Protein AF-J8EZ47-F1 (afdb_monomer_lite)

pLDDT: mean 77.16, std 6.88, range [48.88, 86.06]

Sequence (67 aa):
MDKIIHDFNSLENMEYRKKLLAELKLILHIEDWGIVHGLVKKYGKRKMNEEELKLLIQSVLDHFELN

Structure (mmCIF, N/CA/C/O backbone):
data_AF-J8EZ47-F1
#
_entry.id   AF-J8EZ47-F1
#
loop_
_atom_site.group_PDB
_atom_site.id
_atom_site.type_symbol
_atom_site.label_atom_id
_atom_site.label_alt_id
_atom_site.label_comp_id
_atom_site.label_asym_id
_atom_site.label_entity_id
_atom_site.label_seq_id
_atom_site.pdbx_PDB_ins_code
_atom_site.Cartn_x
_atom_site.Cartn_y
_atom_site.Cartn_z
_atom_site.occupancy
_atom_site.B_iso_or_equiv
_atom_site.auth_seq_id
_atom_site.auth_comp_id
_atom_site.auth_asym_id
_atom_site.auth_atom_id
_atom_site.pdbx_PDB_model_num
ATOM 1 N N . MET A 1 1 ? 9.767 8.647 5.119 1.00 64.31 1 MET A N 1
ATOM 2 C CA . MET A 1 1 ? 9.193 8.111 3.869 1.00 64.31 1 MET A CA 1
ATOM 3 C C . MET A 1 1 ? 10.280 7.978 2.824 1.00 64.31 1 MET A C 1
ATOM 5 O O . MET A 1 1 ? 10.578 6.852 2.463 1.00 64.31 1 MET A O 1
ATOM 9 N N . ASP A 1 2 ? 10.965 9.070 2.485 1.00 67.94 2 ASP A N 1
ATOM 10 C CA . ASP A 1 2 ? 12.067 9.097 1.511 1.00 67.94 2 ASP A CA 1
ATOM 11 C C . ASP A 1 2 ? 13.096 7.970 1.638 1.00 67.94 2 ASP A C 1
ATOM 13 O O . ASP A 1 2 ? 13.301 7.214 0.699 1.00 67.94 2 ASP A O 1
ATOM 17 N N . LYS A 1 3 ? 13.666 7.776 2.834 1.00 75.69 3 LYS A N 1
ATOM 18 C CA . LYS A 1 3 ? 14.663 6.722 3.067 1.00 75.69 3 LYS A CA 1
ATOM 19 C C . LYS A 1 3 ? 14.128 5.308 2.798 1.00 75.69 3 LYS A C 1
ATOM 21 O O . LYS A 1 3 ? 14.826 4.499 2.213 1.00 75.69 3 LYS A O 1
ATOM 26 N N . ILE A 1 4 ? 12.883 5.029 3.192 1.00 74.88 4 ILE A N 1
ATOM 27 C CA . ILE A 1 4 ? 12.257 3.712 2.992 1.00 74.88 4 ILE A CA 1
ATOM 28 C C . ILE A 1 4 ? 12.014 3.471 1.501 1.00 74.88 4 ILE A C 1
ATOM 30 O O . ILE A 1 4 ? 12.255 2.372 1.016 1.00 74.88 4 ILE A O 1
ATOM 34 N N . ILE A 1 5 ? 11.566 4.498 0.772 1.00 71.69 5 ILE A N 1
ATOM 35 C CA . ILE A 1 5 ? 11.324 4.401 -0.671 1.00 71.69 5 ILE A CA 1
ATOM 36 C C . ILE A 1 5 ? 12.647 4.257 -1.429 1.00 71.69 5 ILE A C 1
ATOM 38 O O . ILE A 1 5 ? 12.745 3.440 -2.338 1.00 71.69 5 ILE A O 1
ATOM 42 N N . HIS A 1 6 ? 13.682 4.992 -1.026 1.00 74.50 6 HIS A N 1
ATOM 43 C CA . HIS A 1 6 ? 15.018 4.872 -1.597 1.00 74.50 6 HIS A CA 1
ATOM 44 C C . HIS A 1 6 ? 15.616 3.476 -1.364 1.00 74.50 6 HIS A C 1
ATOM 46 O O . HIS A 1 6 ? 16.099 2.851 -2.307 1.00 74.50 6 HIS A O 1
ATOM 52 N N . ASP A 1 7 ? 15.543 2.957 -0.133 1.00 78.12 7 ASP A N 1
ATOM 53 C CA . ASP A 1 7 ? 16.005 1.603 0.187 1.00 78.12 7 ASP A CA 1
ATOM 54 C C . ASP A 1 7 ? 15.216 0.553 -0.609 1.00 78.12 7 ASP A C 1
ATOM 56 O O . ASP A 1 7 ? 15.813 -0.339 -1.204 1.00 78.12 7 ASP A O 1
ATOM 60 N N . PHE A 1 8 ? 13.893 0.703 -0.720 1.00 75.62 8 PHE A N 1
ATOM 61 C CA . PHE A 1 8 ? 13.062 -0.168 -1.554 1.00 75.62 8 PHE A CA 1
ATOM 62 C C . PHE A 1 8 ? 13.461 -0.108 -3.035 1.00 75.62 8 PHE A C 1
ATOM 64 O O . PHE A 1 8 ? 13.618 -1.134 -3.686 1.00 75.62 8 PHE A O 1
ATOM 71 N N . ASN A 1 9 ? 13.693 1.085 -3.580 1.00 71.56 9 ASN A N 1
ATOM 72 C CA . ASN A 1 9 ? 14.079 1.249 -4.979 1.00 71.56 9 ASN A CA 1
ATOM 73 C C . ASN A 1 9 ? 15.466 0.670 -5.292 1.00 71.56 9 ASN A C 1
ATOM 75 O O . ASN A 1 9 ? 15.693 0.240 -6.425 1.00 71.56 9 ASN A O 1
ATOM 79 N N . SER A 1 10 ? 16.367 0.675 -4.309 1.00 74.94 10 SER A N 1
ATOM 80 C CA . SER A 1 10 ? 17.736 0.168 -4.426 1.00 74.94 10 SER A CA 1
ATOM 81 C C . SER A 1 10 ? 17.827 -1.350 -4.232 1.00 74.94 10 SER A C 1
ATOM 83 O O . SER A 1 10 ? 18.612 -2.016 -4.905 1.00 74.94 10 SER A O 1
ATOM 85 N N . LEU A 1 11 ? 17.023 -1.905 -3.322 1.00 77.88 11 LEU A N 1
ATOM 86 C CA . LEU A 1 11 ? 17.074 -3.322 -2.954 1.00 77.88 11 LEU A CA 1
ATOM 87 C C . LEU A 1 11 ? 16.158 -4.194 -3.812 1.00 77.88 11 LEU A C 1
ATOM 89 O O . LEU A 1 11 ? 16.466 -5.364 -4.036 1.00 77.88 11 LEU A O 1
ATOM 93 N N . GLU A 1 12 ? 15.040 -3.643 -4.286 1.00 78.88 12 GLU A N 1
ATOM 94 C CA . GLU A 1 12 ? 13.980 -4.442 -4.882 1.00 78.88 12 GLU A CA 1
ATOM 95 C C . GLU A 1 12 ? 14.093 -4.557 -6.403 1.00 78.88 12 GLU A C 1
ATOM 97 O O . GLU A 1 12 ? 14.419 -3.604 -7.118 1.00 78.88 12 GLU A O 1
ATOM 102 N N . ASN A 1 13 ? 13.779 -5.746 -6.922 1.00 84.06 13 ASN A N 1
ATOM 103 C CA . ASN A 1 13 ? 13.856 -6.015 -8.354 1.00 84.06 13 ASN A CA 1
ATOM 104 C C . ASN A 1 13 ? 12.904 -5.098 -9.146 1.00 84.06 13 ASN A C 1
ATOM 106 O O . ASN A 1 13 ? 11.736 -4.914 -8.793 1.00 84.06 13 ASN A O 1
ATOM 110 N N . MET A 1 14 ? 13.392 -4.573 -10.272 1.00 81.44 14 MET A N 1
ATOM 111 C CA . MET A 1 14 ? 12.638 -3.688 -11.159 1.00 81.44 14 MET A CA 1
ATOM 112 C C . MET A 1 14 ? 11.303 -4.291 -11.639 1.00 81.44 14 MET A C 1
ATOM 114 O O . MET A 1 14 ? 10.325 -3.557 -11.783 1.00 81.44 14 MET A O 1
ATOM 118 N N . GLU A 1 15 ? 11.222 -5.603 -11.868 1.00 80.62 15 GLU A N 1
ATOM 119 C CA . GLU A 1 15 ? 9.971 -6.272 -12.251 1.00 80.62 15 GLU A CA 1
ATOM 120 C C . GLU A 1 15 ? 8.939 -6.260 -11.119 1.00 80.62 15 GLU A C 1
ATOM 122 O O . GLU A 1 15 ? 7.769 -5.960 -11.362 1.00 80.62 15 GLU A O 1
ATOM 127 N N . TYR A 1 16 ? 9.362 -6.508 -9.876 1.00 82.50 16 TYR A N 1
ATOM 128 C CA . TYR A 1 16 ? 8.471 -6.428 -8.713 1.00 82.50 16 TYR A CA 1
ATOM 129 C C . TYR A 1 16 ? 8.016 -4.994 -8.453 1.00 82.50 16 TYR A C 1
ATOM 131 O O . TYR A 1 16 ? 6.843 -4.767 -8.160 1.00 82.50 16 TYR A O 1
ATOM 139 N N . ARG A 1 17 ? 8.902 -4.019 -8.665 1.00 82.06 17 ARG A N 1
ATOM 140 C CA . ARG A 1 17 ? 8.575 -2.591 -8.593 1.00 82.06 17 ARG A CA 1
ATOM 141 C C . ARG A 1 17 ? 7.512 -2.187 -9.622 1.00 82.06 17 ARG A C 1
ATOM 143 O O . ARG A 1 17 ? 6.533 -1.537 -9.264 1.00 82.06 17 ARG A O 1
ATOM 150 N N . LYS A 1 18 ? 7.646 -2.620 -10.881 1.00 82.00 18 LYS A N 1
ATOM 151 C CA . LYS A 1 18 ? 6.644 -2.369 -11.938 1.00 82.00 18 LYS A CA 1
ATOM 152 C C . LYS A 1 18 ? 5.300 -3.037 -11.641 1.00 82.00 18 LYS A C 1
ATOM 154 O O . LYS A 1 18 ? 4.257 -2.436 -11.894 1.00 82.00 18 LYS A O 1
ATOM 159 N N . LYS A 1 19 ? 5.319 -4.257 -11.095 1.00 86.06 19 LYS A N 1
ATOM 160 C CA . LYS A 1 19 ? 4.102 -4.966 -10.673 1.00 86.06 19 LYS A CA 1
ATOM 161 C C . LYS A 1 19 ? 3.379 -4.217 -9.560 1.00 86.06 19 LYS A C 1
ATOM 163 O O . LYS A 1 19 ? 2.200 -3.91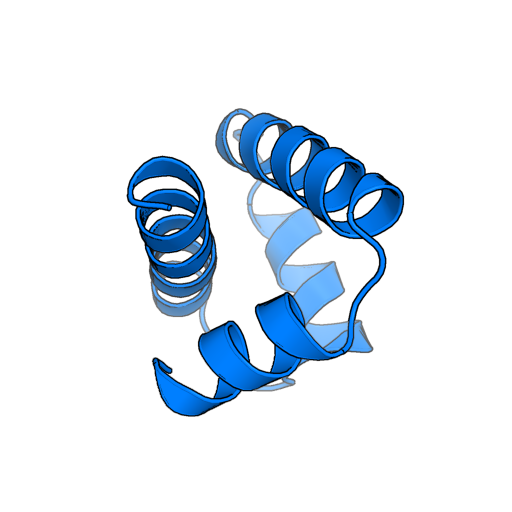8 -9.713 1.00 86.06 19 LYS A O 1
ATOM 168 N N . LEU A 1 20 ? 4.115 -3.830 -8.517 1.00 84.06 20 LEU A N 1
ATOM 169 C CA . LEU A 1 20 ? 3.576 -3.050 -7.408 1.00 84.06 20 LEU A CA 1
ATOM 170 C C . LEU A 1 20 ? 2.965 -1.735 -7.906 1.00 84.06 20 LEU A C 1
ATOM 172 O O . LEU A 1 20 ? 1.868 -1.377 -7.494 1.00 84.06 20 LEU A O 1
ATOM 176 N N . LEU A 1 21 ? 3.630 -1.043 -8.834 1.00 83.00 21 LEU A N 1
ATOM 177 C CA . LEU A 1 21 ? 3.109 0.189 -9.422 1.00 83.00 21 LEU A CA 1
ATOM 178 C C . LEU A 1 21 ? 1.758 -0.023 -10.122 1.00 83.00 21 LEU A C 1
ATOM 180 O O . LEU A 1 21 ? 0.827 0.757 -9.926 1.00 83.00 21 LEU A O 1
ATOM 184 N N . ALA A 1 22 ? 1.644 -1.082 -10.926 1.00 84.62 22 ALA A N 1
ATOM 185 C CA . ALA A 1 22 ? 0.404 -1.419 -11.616 1.00 84.62 22 ALA A CA 1
ATOM 186 C C . ALA A 1 22 ? -0.720 -1.768 -10.626 1.00 84.62 22 ALA A C 1
ATOM 188 O O . ALA A 1 22 ? -1.842 -1.287 -10.775 1.00 84.62 22 ALA A O 1
ATOM 189 N N . GLU A 1 23 ? -0.413 -2.548 -9.588 1.00 85.56 23 GLU A N 1
ATOM 190 C CA . GLU A 1 23 ? -1.372 -2.913 -8.541 1.00 85.56 23 GLU A CA 1
ATOM 191 C C . GLU A 1 23 ? -1.836 -1.690 -7.737 1.00 85.56 23 GLU A C 1
ATOM 193 O O . GLU A 1 23 ? -3.031 -1.539 -7.497 1.00 85.56 23 GLU A O 1
ATOM 198 N N . LEU A 1 24 ? -0.933 -0.770 -7.384 1.00 84.50 24 LEU A N 1
ATOM 199 C CA . LEU A 1 24 ? -1.280 0.468 -6.677 1.00 84.50 24 LEU A CA 1
ATOM 200 C C . LEU A 1 24 ? -2.162 1.395 -7.524 1.00 84.50 24 LEU A C 1
ATOM 202 O O . LEU A 1 24 ? -3.121 1.963 -6.999 1.00 84.50 24 LEU A O 1
ATOM 206 N N . LYS A 1 25 ? -1.890 1.511 -8.832 1.00 83.31 25 LYS A N 1
ATOM 207 C CA . LYS A 1 25 ? -2.757 2.261 -9.757 1.00 83.31 25 LYS A CA 1
ATOM 208 C C . LYS A 1 25 ? -4.154 1.644 -9.820 1.00 83.31 25 LYS A C 1
ATOM 210 O O . LYS A 1 25 ? -5.134 2.373 -9.732 1.00 83.31 25 LYS A O 1
ATOM 215 N N . LEU A 1 26 ? -4.259 0.316 -9.891 1.00 83.94 26 LEU A N 1
ATOM 216 C CA . LEU A 1 26 ? -5.553 -0.374 -9.852 1.00 83.94 26 LEU A CA 1
ATOM 217 C C . LEU A 1 26 ? -6.291 -0.137 -8.531 1.00 83.94 26 LEU A C 1
ATOM 219 O O . LEU A 1 26 ? -7.486 0.133 -8.555 1.00 83.94 26 LEU A O 1
ATOM 223 N N . ILE A 1 27 ? -5.584 -0.178 -7.399 1.00 82.25 27 ILE A N 1
ATOM 224 C CA . ILE A 1 27 ? -6.156 0.070 -6.070 1.00 82.25 27 ILE A CA 1
ATOM 225 C C . ILE A 1 27 ? -6.737 1.486 -5.955 1.00 82.25 27 ILE A C 1
ATOM 227 O O . ILE A 1 27 ? -7.797 1.643 -5.355 1.00 82.25 27 ILE A O 1
ATOM 231 N N . LEU A 1 28 ? -6.115 2.500 -6.568 1.00 78.31 28 LEU A N 1
ATOM 232 C CA . LEU A 1 28 ? -6.680 3.856 -6.602 1.00 78.31 28 LEU A CA 1
ATOM 233 C C . LEU A 1 28 ? -8.020 3.946 -7.347 1.00 78.31 28 LEU A C 1
ATOM 235 O O . LEU A 1 28 ? -8.819 4.828 -7.042 1.00 78.31 28 LEU A O 1
ATOM 239 N N . HIS A 1 29 ? -8.268 3.056 -8.309 1.00 80.88 29 HIS A N 1
ATOM 240 C CA . HIS A 1 29 ? -9.532 2.999 -9.046 1.00 80.88 29 HIS A CA 1
ATOM 241 C C . HIS A 1 29 ? -10.627 2.204 -8.316 1.00 80.88 29 HIS A C 1
ATOM 243 O O . HIS A 1 29 ? -11.769 2.194 -8.773 1.00 80.88 29 HIS A O 1
ATOM 249 N N . ILE A 1 30 ? -10.310 1.541 -7.200 1.00 78.38 30 ILE A N 1
ATOM 250 C CA . ILE A 1 30 ? -11.299 0.814 -6.402 1.00 78.38 30 ILE A CA 1
ATOM 251 C C . ILE A 1 30 ? -12.080 1.824 -5.552 1.00 78.38 30 ILE A C 1
ATOM 253 O O . ILE A 1 30 ? -11.512 2.541 -4.730 1.00 78.38 30 ILE A O 1
ATOM 257 N N . GLU A 1 31 ? -13.401 1.865 -5.729 1.00 69.00 31 GLU A N 1
ATOM 258 C CA . GLU A 1 31 ? -14.290 2.715 -4.922 1.00 69.00 31 GLU A CA 1
ATOM 259 C C . GLU A 1 31 ? -14.449 2.183 -3.483 1.00 69.00 31 GLU A C 1
ATOM 261 O O . GLU A 1 31 ? -14.618 2.962 -2.544 1.00 69.00 31 GLU A O 1
ATOM 266 N N . ASP A 1 32 ? -14.323 0.865 -3.288 1.00 76.69 32 ASP A N 1
ATOM 267 C CA . ASP A 1 32 ? -14.387 0.209 -1.976 1.00 76.69 32 ASP A CA 1
ATOM 268 C C . ASP A 1 32 ? -13.013 0.159 -1.279 1.00 76.69 32 ASP A C 1
ATOM 270 O O . ASP A 1 32 ? -12.259 -0.820 -1.330 1.00 76.69 32 ASP A O 1
ATOM 274 N N . TRP A 1 33 ? -12.689 1.250 -0.588 1.00 79.12 33 TRP A N 1
ATOM 275 C CA . TRP A 1 33 ? -11.475 1.374 0.221 1.00 79.12 33 TRP A CA 1
ATOM 276 C C . TRP A 1 33 ? -11.478 0.504 1.485 1.00 79.12 33 TRP A C 1
ATOM 278 O O . TRP A 1 33 ? -10.415 0.279 2.073 1.00 79.12 33 TRP A O 1
ATOM 288 N N . GLY A 1 34 ? -12.630 -0.050 1.879 1.00 78.38 34 GLY A N 1
ATOM 289 C CA . GLY A 1 34 ? -12.763 -0.904 3.058 1.00 78.38 34 GLY A CA 1
ATOM 290 C C . GLY A 1 34 ? -11.960 -2.199 2.936 1.00 78.38 34 GLY A C 1
ATOM 291 O O . GLY A 1 34 ? -11.321 -2.632 3.901 1.00 78.38 34 GLY A O 1
ATOM 292 N N . ILE A 1 35 ? -11.911 -2.785 1.736 1.00 79.19 35 ILE A N 1
ATOM 293 C CA . ILE A 1 35 ? -11.109 -3.988 1.455 1.00 79.19 35 ILE A CA 1
ATOM 294 C C . ILE A 1 35 ? -9.609 -3.680 1.558 1.00 79.19 35 ILE A C 1
ATOM 296 O O . ILE A 1 35 ? -8.857 -4.414 2.209 1.00 79.19 35 ILE A O 1
ATOM 300 N N . VAL A 1 36 ? -9.175 -2.571 0.957 1.00 77.88 36 VAL A N 1
ATOM 301 C CA . VAL A 1 36 ? -7.771 -2.129 0.954 1.00 77.88 36 VAL A CA 1
ATOM 302 C C . VAL A 1 36 ? -7.317 -1.810 2.381 1.00 77.88 36 VAL A C 1
ATOM 304 O O . VAL A 1 36 ? -6.261 -2.265 2.829 1.00 77.88 36 VAL A O 1
ATOM 307 N N . HIS A 1 37 ? -8.158 -1.104 3.138 1.00 78.69 37 HIS A N 1
ATOM 308 C CA . HIS A 1 37 ? -7.926 -0.795 4.546 1.00 78.69 37 HIS A CA 1
ATOM 309 C C . HIS A 1 37 ? -7.831 -2.060 5.402 1.00 78.69 37 HIS A C 1
ATOM 311 O O . HIS A 1 37 ? -6.904 -2.200 6.205 1.00 78.69 37 HIS A O 1
ATOM 317 N N . GLY A 1 38 ? -8.726 -3.026 5.181 1.00 78.75 38 GLY A N 1
ATOM 318 C CA . GLY A 1 38 ? -8.712 -4.321 5.856 1.00 78.75 38 GLY A CA 1
ATOM 319 C C . GLY A 1 38 ? -7.416 -5.103 5.625 1.00 78.75 38 GLY A C 1
ATOM 320 O O . GLY A 1 38 ? -6.842 -5.641 6.578 1.00 78.75 38 GLY A O 1
ATOM 321 N N . LEU A 1 39 ? -6.910 -5.118 4.389 1.00 76.38 39 LEU A N 1
ATOM 322 C CA . LEU A 1 39 ? -5.638 -5.761 4.044 1.00 76.38 39 LEU A CA 1
ATOM 323 C C . LEU A 1 39 ? -4.450 -5.078 4.726 1.00 76.38 39 LEU A C 1
ATOM 325 O O . LEU A 1 39 ? -3.635 -5.748 5.366 1.00 76.38 39 LEU A O 1
ATOM 329 N N . VAL A 1 40 ? -4.376 -3.750 4.665 1.00 76.81 40 VAL A N 1
ATOM 330 C CA . VAL A 1 40 ? -3.284 -2.985 5.288 1.00 76.81 40 VAL A CA 1
ATOM 331 C C . VAL A 1 40 ? -3.310 -3.124 6.805 1.00 76.81 40 VAL A C 1
ATOM 333 O O . VAL A 1 40 ? -2.261 -3.297 7.429 1.00 76.81 40 VAL A O 1
ATOM 336 N N . LYS A 1 41 ? -4.494 -3.138 7.419 1.00 75.25 41 LYS A N 1
ATOM 337 C CA . LYS A 1 41 ? -4.646 -3.371 8.858 1.00 75.25 41 LYS A CA 1
ATOM 338 C C . LYS A 1 41 ? -4.213 -4.783 9.262 1.00 75.25 41 LYS A C 1
ATOM 340 O O . LYS A 1 41 ? -3.644 -4.957 10.344 1.00 75.25 41 LYS A O 1
ATOM 345 N N . LYS A 1 42 ? -4.477 -5.777 8.407 1.00 75.56 42 LYS A N 1
ATOM 346 C CA . LYS A 1 42 ? -4.149 -7.190 8.639 1.00 75.56 42 LYS A CA 1
ATOM 347 C C . LYS A 1 42 ? -2.656 -7.486 8.478 1.00 75.56 42 LYS A C 1
ATOM 349 O O . LYS A 1 42 ? -2.118 -8.222 9.302 1.00 75.56 42 LYS A O 1
ATOM 354 N N . TYR A 1 43 ? -2.005 -6.916 7.463 1.00 71.81 43 TYR A N 1
ATOM 355 C CA . TYR A 1 43 ? -0.641 -7.297 7.066 1.00 71.81 43 TYR A CA 1
ATOM 356 C C . TYR A 1 43 ? 0.422 -6.204 7.251 1.00 71.81 43 TYR A C 1
ATOM 358 O O . TYR A 1 43 ? 1.595 -6.535 7.372 1.00 71.81 43 TYR A O 1
ATOM 366 N N . GLY A 1 44 ? 0.043 -4.923 7.289 1.00 68.94 44 GLY A N 1
ATOM 367 C CA . GLY A 1 44 ? 0.987 -3.800 7.318 1.00 68.94 44 GLY A CA 1
ATOM 368 C C . GLY A 1 44 ? 1.024 -3.054 8.652 1.00 68.94 44 GLY A C 1
ATOM 369 O O . GLY A 1 44 ? 2.041 -3.039 9.344 1.00 68.94 44 GLY A O 1
ATOM 370 N N . LYS A 1 45 ? -0.079 -2.394 9.025 1.00 66.44 45 LYS A N 1
ATOM 371 C CA . LYS A 1 45 ? -0.114 -1.480 10.179 1.00 66.44 45 LYS A CA 1
ATOM 372 C C . LYS A 1 45 ? -1.505 -1.437 10.825 1.00 66.44 45 LYS A C 1
ATOM 374 O O . LYS A 1 45 ? -2.444 -0.854 10.296 1.00 66.44 45 LYS A O 1
ATOM 379 N N . ARG A 1 46 ? -1.627 -1.993 12.038 1.00 61.44 46 ARG A N 1
ATOM 380 C CA . ARG A 1 46 ? -2.909 -2.165 12.765 1.00 61.44 46 ARG A CA 1
ATOM 381 C C . ARG A 1 46 ? -3.687 -0.873 13.088 1.00 61.44 46 ARG A C 1
ATOM 383 O O . ARG A 1 46 ? -4.867 -0.971 13.417 1.00 61.44 46 ARG A O 1
ATOM 390 N N . LYS A 1 47 ? -3.046 0.304 13.048 1.00 73.44 47 LYS A N 1
ATOM 391 C CA . LYS A 1 47 ? -3.624 1.609 13.446 1.00 73.44 47 LYS A CA 1
ATOM 392 C C . LYS A 1 47 ? -3.676 2.657 12.326 1.00 73.44 47 LYS A C 1
ATOM 394 O O . LYS A 1 47 ? -3.933 3.815 12.618 1.00 73.44 47 LYS A O 1
ATOM 399 N N . MET A 1 48 ? -3.401 2.280 11.081 1.00 75.75 48 MET A N 1
ATOM 400 C CA . MET A 1 48 ? -3.449 3.228 9.966 1.00 75.75 48 MET A CA 1
ATOM 401 C C . MET A 1 48 ? -4.902 3.529 9.613 1.00 75.75 48 MET A C 1
ATOM 403 O O . MET A 1 48 ? -5.693 2.589 9.504 1.00 75.75 48 MET A O 1
ATOM 407 N N . ASN A 1 49 ? -5.273 4.800 9.489 1.00 80.81 49 ASN A N 1
ATOM 408 C CA . ASN A 1 49 ? -6.610 5.179 9.025 1.00 80.81 49 ASN A CA 1
ATOM 409 C C . ASN A 1 49 ? -6.663 5.219 7.480 1.00 80.81 49 ASN A C 1
ATOM 411 O O . ASN A 1 49 ? -5.642 5.059 6.810 1.00 80.81 49 ASN A O 1
ATOM 415 N N . GLU A 1 50 ? -7.862 5.348 6.908 1.00 79.81 50 GLU A N 1
ATOM 416 C CA . GLU A 1 50 ? -8.049 5.305 5.451 1.00 79.81 50 GLU A CA 1
ATOM 417 C C . GLU A 1 50 ? -7.388 6.493 4.730 1.00 79.81 50 GLU A C 1
ATOM 419 O O . GLU A 1 50 ? -6.783 6.309 3.677 1.00 79.81 50 GLU A O 1
ATOM 424 N N . GLU A 1 51 ? -7.443 7.695 5.305 1.00 82.38 51 GLU A N 1
ATOM 425 C CA . GLU A 1 51 ? -6.822 8.895 4.727 1.00 82.38 51 GLU A CA 1
ATOM 426 C C . GLU A 1 51 ? -5.295 8.791 4.700 1.00 82.38 51 GLU A C 1
ATOM 428 O O . GLU A 1 51 ? -4.668 9.050 3.675 1.00 82.38 51 GLU A O 1
ATOM 433 N N . GLU A 1 52 ? -4.685 8.331 5.792 1.00 81.81 52 GLU A N 1
ATOM 434 C CA . GLU A 1 52 ? -3.254 8.043 5.857 1.00 81.81 52 GLU A CA 1
ATOM 435 C C . GLU A 1 52 ? -2.859 6.980 4.829 1.00 81.81 52 GLU A C 1
ATOM 437 O O . GLU A 1 52 ? -1.775 7.056 4.250 1.00 81.81 52 GLU A O 1
ATOM 442 N N . LEU A 1 53 ? -3.718 5.983 4.595 1.00 82.94 53 LEU A N 1
ATOM 44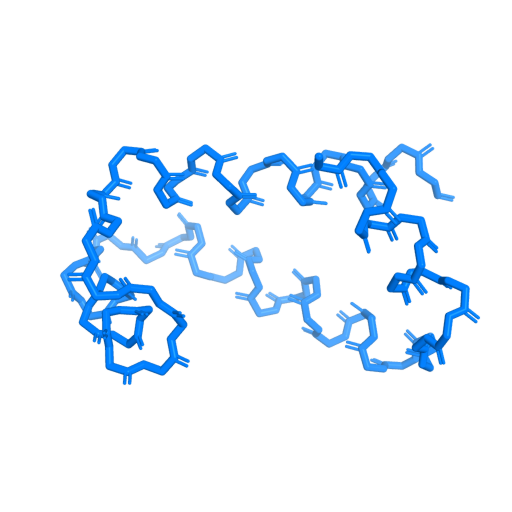3 C CA . LEU A 1 53 ? -3.478 4.949 3.593 1.00 82.94 53 LEU A CA 1
ATOM 444 C C . LEU A 1 53 ? -3.524 5.511 2.170 1.00 82.94 53 LEU A C 1
ATOM 446 O O . LEU A 1 53 ? -2.618 5.235 1.382 1.00 82.94 53 LEU A O 1
ATOM 450 N N . LYS A 1 54 ? -4.527 6.331 1.854 1.00 82.62 54 LYS A N 1
ATOM 451 C CA . LYS A 1 54 ? -4.610 7.042 0.571 1.00 82.62 54 LYS A CA 1
ATOM 452 C C . LYS A 1 54 ? -3.363 7.897 0.344 1.00 82.62 54 LYS A C 1
ATOM 454 O O . LYS A 1 54 ? -2.710 7.757 -0.687 1.00 82.62 54 LYS A O 1
ATOM 459 N N . LEU A 1 55 ? -2.964 8.682 1.346 1.00 82.75 55 LEU A N 1
ATOM 460 C CA . LEU A 1 55 ? -1.754 9.511 1.299 1.00 82.75 55 LEU A CA 1
ATOM 461 C C . LEU A 1 55 ? -0.473 8.686 1.135 1.00 82.75 55 LEU A C 1
ATOM 463 O O . LEU A 1 55 ? 0.430 9.102 0.411 1.00 82.75 55 LEU A O 1
ATOM 467 N N . LEU A 1 56 ? -0.382 7.520 1.779 1.00 81.38 56 LEU A N 1
ATOM 468 C CA . LEU A 1 56 ? 0.755 6.612 1.632 1.00 81.38 56 LEU A CA 1
ATOM 469 C C . LEU A 1 56 ? 0.851 6.073 0.205 1.00 81.38 56 LEU A C 1
ATOM 471 O O . LEU A 1 56 ? 1.923 6.149 -0.390 1.00 81.38 56 LEU A O 1
ATOM 475 N N . ILE A 1 57 ? -0.249 5.545 -0.337 1.00 82.62 57 ILE A N 1
ATOM 476 C CA . ILE A 1 57 ? -0.290 5.002 -1.702 1.00 82.62 57 ILE A CA 1
ATOM 477 C C . ILE A 1 57 ? 0.065 6.094 -2.710 1.00 82.62 57 ILE A C 1
ATOM 479 O O . ILE A 1 57 ? 0.889 5.865 -3.591 1.00 82.62 57 ILE A O 1
ATOM 483 N N . GLN A 1 58 ? -0.493 7.290 -2.536 1.00 82.50 58 GLN A N 1
ATOM 484 C CA . GLN A 1 58 ? -0.236 8.420 -3.419 1.00 82.50 58 GLN A CA 1
ATOM 485 C C . GLN A 1 58 ? 1.219 8.897 -3.332 1.00 82.50 58 GLN A C 1
ATOM 487 O O . GLN A 1 58 ? 1.874 9.032 -4.354 1.00 82.50 58 GLN A O 1
ATOM 492 N N . SER A 1 59 ? 1.784 8.998 -2.125 1.00 80.56 59 SER A N 1
ATOM 493 C CA . SER A 1 59 ? 3.202 9.345 -1.937 1.00 80.56 59 SER A CA 1
ATOM 494 C C . SER A 1 59 ? 4.159 8.316 -2.547 1.00 80.56 59 SER A C 1
ATOM 496 O O . SER A 1 59 ? 5.240 8.671 -3.010 1.00 80.56 59 SER A O 1
ATOM 498 N N . VAL A 1 60 ? 3.795 7.030 -2.520 1.00 79.19 60 VAL A N 1
ATOM 49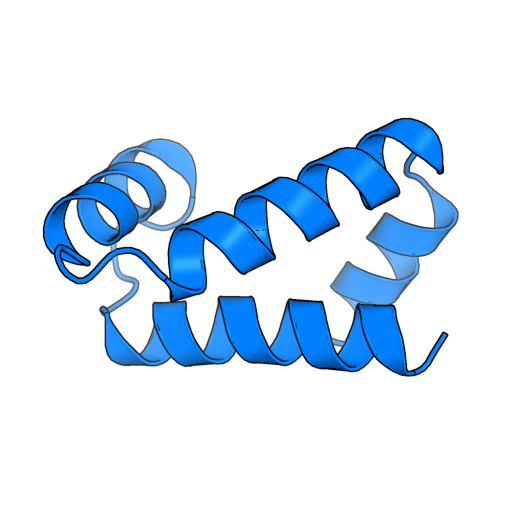9 C CA . VAL A 1 60 ? 4.568 5.979 -3.194 1.00 79.19 60 VAL A CA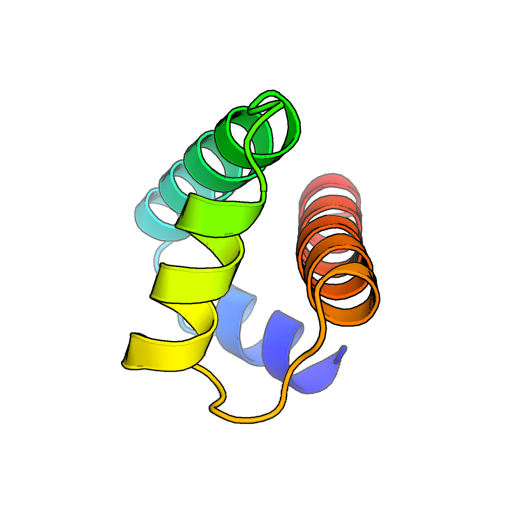 1
ATOM 500 C C . VAL A 1 60 ? 4.462 6.151 -4.709 1.00 79.19 60 VAL A C 1
ATOM 502 O O . VAL A 1 60 ? 5.487 6.116 -5.381 1.00 79.19 60 VAL A O 1
ATOM 505 N N . LEU A 1 61 ? 3.259 6.383 -5.237 1.00 80.31 61 LEU A N 1
ATOM 506 C CA . LEU A 1 61 ? 3.029 6.591 -6.668 1.00 80.31 61 LEU A CA 1
ATOM 507 C C . LEU A 1 61 ? 3.787 7.799 -7.222 1.00 80.31 61 LEU A C 1
ATOM 509 O O . LEU A 1 61 ? 4.519 7.637 -8.195 1.00 80.31 61 LEU A O 1
ATOM 513 N N . ASP A 1 62 ? 3.690 8.960 -6.574 1.00 80.06 62 ASP A N 1
ATOM 514 C CA . ASP A 1 62 ? 4.418 10.174 -6.965 1.00 80.06 62 ASP A CA 1
ATOM 515 C C . ASP A 1 62 ? 5.931 9.920 -7.047 1.00 80.06 62 ASP A C 1
ATOM 517 O O . ASP A 1 62 ? 6.596 10.305 -8.007 1.00 80.06 62 ASP A O 1
ATOM 521 N N . HIS A 1 63 ? 6.489 9.194 -6.077 1.00 73.81 63 HIS A N 1
ATOM 522 C CA . HIS A 1 63 ? 7.920 8.890 -6.057 1.00 73.81 63 HIS A CA 1
ATOM 523 C C . HIS A 1 63 ? 8.326 7.847 -7.120 1.00 73.81 63 HIS A C 1
ATOM 525 O O . HIS A 1 63 ? 9.487 7.789 -7.531 1.00 73.81 63 HIS A O 1
ATOM 531 N N . PHE A 1 64 ? 7.383 7.024 -7.579 1.00 71.06 64 PHE A N 1
ATOM 532 C CA . PHE A 1 64 ? 7.580 6.117 -8.709 1.00 71.06 64 PHE A CA 1
ATOM 533 C C . PHE A 1 64 ? 7.457 6.802 -10.073 1.00 71.06 64 PHE A C 1
ATOM 535 O O . PHE A 1 64 ? 8.027 6.289 -11.027 1.00 71.06 64 PHE A O 1
ATOM 542 N N . GLU A 1 65 ? 6.710 7.904 -10.190 1.00 65.62 65 GLU A N 1
ATOM 543 C CA . GLU A 1 65 ? 6.566 8.657 -11.449 1.00 65.62 65 GLU A CA 1
ATOM 544 C C . GLU A 1 65 ? 7.639 9.744 -11.624 1.00 65.62 65 GLU A C 1
ATOM 546 O O . GLU A 1 65 ? 7.914 10.157 -12.749 1.00 65.62 65 GLU A O 1
ATOM 551 N N . LEU A 1 66 ? 8.276 10.179 -10.532 1.00 57.34 66 LEU A N 1
ATOM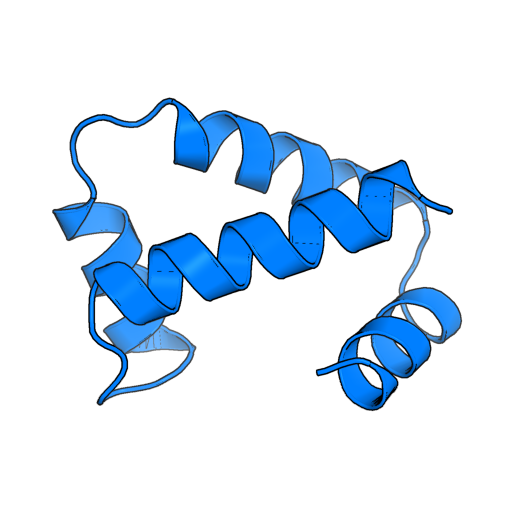 552 C CA . LEU A 1 66 ? 9.376 11.152 -10.534 1.00 57.34 66 LEU A CA 1
ATOM 553 C C . LEU A 1 66 ? 10.778 10.539 -10.761 1.00 57.34 66 LEU A C 1
ATOM 555 O O . LEU A 1 66 ? 11.730 11.299 -10.938 1.00 57.34 66 LEU A O 1
ATOM 559 N N . ASN A 1 67 ? 10.916 9.205 -10.760 1.00 48.88 67 ASN A N 1
ATOM 560 C CA . ASN A 1 67 ? 12.162 8.460 -11.034 1.00 48.88 67 ASN A CA 1
ATOM 561 C C . ASN A 1 67 ? 12.015 7.551 -12.256 1.00 48.88 67 ASN A C 1
ATOM 563 O O . ASN A 1 67 ? 13.024 7.371 -12.973 1.00 48.88 67 ASN A O 1
#

Org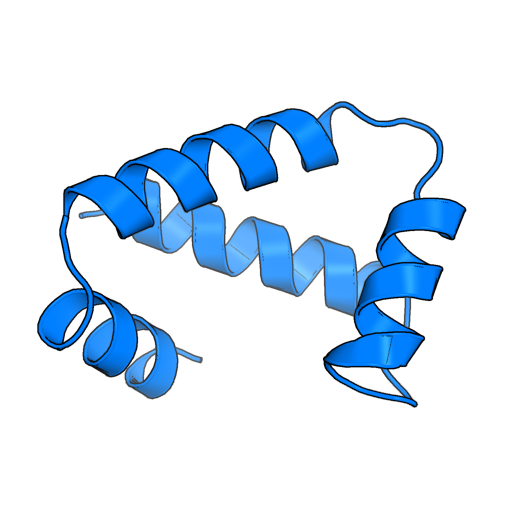anism: NCBI:txid1053219

Foldseek 3Di:
DVVVLVCCVVPDDPVVVVVVLVVLVVLVVDPPLVVVVVVCCVPPNVPDDSVNVVVVSVVSNVVVVVD

Secondary structure (DSSP, 8-state):
-HHHHHHHHHHS-HHHHHHHHHHHHHHHT-S-HHHHHHHHHHHT-TT--HHHHHHHHHHHHHHHH--

Radius of gyration: 12.2 Å; chains: 1; bounding box: 32×18×26 Å